Protein AF-A0A8J6EJF5-F1 (afdb_monomer_lite)

InterPro domains:
  IPR003961 Fibronectin type III [PF01108] (9-57)
  IPR013783 Immunoglobulin-like fold [G3DSA:2.60.40.10] (17-58)
  IPR036116 Fibronectin type III superfamily [SSF49265] (21-57)

Secondary structure (DSSP, 8-state):
-HHHHHHHHHHHHT-TTTT-PPPPEEEEEEEETTEEEEEEEPPTT--S----------

Sequence (58 aa):
MDHYYGLIIFICCWIPGFGKIPAPINVTMDSFNFINTLRWNRPADLEGDVTYTVQYKM

Organism: Eleutherodactylus coqui (NCBI:txid57060)

Structure (mmCIF, N/CA/C/O backbone):
data_AF-A0A8J6EJF5-F1
#
_entry.id   AF-A0A8J6EJF5-F1
#
loop_
_atom_site.group_PDB
_atom_site.id
_atom_site.type_symbol
_atom_site.label_atom_id
_atom_site.label_alt_id
_atom_site.label_comp_id
_atom_site.label_asym_id
_atom_site.label_entity_id
_atom_site.label_seq_id
_atom_site.pdbx_PDB_ins_code
_atom_site.Cartn_x
_atom_site.Cartn_y
_atom_site.Cartn_z
_atom_site.occupancy
_atom_site.B_iso_or_equiv
_atom_site.auth_seq_id
_atom_site.auth_comp_id
_atom_site.auth_asym_id
_atom_site.auth_atom_id
_atom_site.pdbx_PDB_model_num
ATOM 1 N N . MET A 1 1 ? 38.562 -8.410 -29.231 1.00 56.22 1 MET A N 1
ATOM 2 C CA . MET A 1 1 ? 37.099 -8.535 -28.999 1.00 56.22 1 MET A CA 1
ATOM 3 C C . MET A 1 1 ? 36.702 -7.977 -27.626 1.00 56.22 1 MET A C 1
ATOM 5 O O . MET A 1 1 ? 35.551 -8.065 -27.230 1.00 56.22 1 MET A O 1
ATOM 9 N N . ASP A 1 2 ? 37.630 -7.323 -26.928 1.00 63.28 2 ASP A N 1
ATOM 10 C CA . ASP A 1 2 ? 37.609 -7.166 -25.470 1.00 63.28 2 ASP A CA 1
ATOM 11 C C . ASP A 1 2 ? 36.959 -5.847 -25.022 1.00 63.28 2 ASP A C 1
ATOM 13 O O . ASP A 1 2 ? 36.367 -5.762 -23.951 1.00 63.28 2 ASP A O 1
ATOM 17 N N . HIS A 1 3 ? 36.968 -4.832 -25.893 1.00 64.50 3 HIS A N 1
ATOM 18 C CA . HIS A 1 3 ? 36.341 -3.530 -25.634 1.00 64.50 3 HIS A CA 1
ATOM 19 C C . HIS A 1 3 ? 34.805 -3.576 -25.621 1.00 64.50 3 HIS A C 1
ATOM 21 O O . HIS A 1 3 ? 34.170 -2.768 -24.945 1.00 64.50 3 HIS A O 1
ATOM 27 N N . TYR A 1 4 ? 34.201 -4.528 -26.336 1.00 75.44 4 TYR A N 1
ATOM 28 C CA . TYR A 1 4 ? 32.745 -4.653 -26.442 1.00 75.44 4 TYR A CA 1
ATOM 29 C C . TYR A 1 4 ? 32.113 -5.135 -25.126 1.00 75.44 4 TYR A C 1
ATOM 31 O O . TYR A 1 4 ? 31.093 -4.608 -24.685 1.00 75.44 4 TYR A O 1
ATOM 39 N N . TYR A 1 5 ? 32.772 -6.075 -24.443 1.00 73.69 5 TYR A N 1
ATOM 40 C CA . TYR A 1 5 ? 32.309 -6.616 -23.163 1.00 73.69 5 TYR A CA 1
ATOM 41 C C . TYR A 1 5 ? 32.390 -5.592 -22.026 1.00 73.69 5 TYR A C 1
ATOM 43 O O . TYR A 1 5 ? 31.491 -5.540 -21.189 1.00 73.69 5 TYR A O 1
ATOM 51 N N . GLY A 1 6 ? 33.415 -4.731 -22.026 1.00 78.31 6 GLY A N 1
ATOM 52 C CA . GLY A 1 6 ? 33.530 -3.643 -21.050 1.00 78.31 6 GLY A CA 1
ATOM 53 C C . GLY A 1 6 ? 32.380 -2.636 -21.149 1.00 78.31 6 GLY A C 1
ATOM 54 O O . GLY A 1 6 ? 31.853 -2.196 -20.131 1.00 78.31 6 GLY A O 1
ATOM 55 N N . LEU A 1 7 ? 31.939 -2.329 -22.372 1.00 77.50 7 LEU A N 1
ATOM 56 C CA . LEU A 1 7 ? 30.848 -1.389 -22.631 1.00 77.50 7 LEU A CA 1
ATOM 57 C C . LEU A 1 7 ? 29.483 -1.967 -22.212 1.00 77.50 7 LEU A C 1
ATOM 59 O O . LEU A 1 7 ? 28.674 -1.260 -21.616 1.00 77.50 7 LEU A O 1
ATOM 63 N N . ILE A 1 8 ? 29.260 -3.269 -22.428 1.00 78.88 8 ILE A N 1
ATOM 64 C CA . ILE A 1 8 ? 28.055 -3.976 -21.961 1.00 78.88 8 ILE A CA 1
ATOM 65 C C . ILE A 1 8 ? 27.975 -3.992 -20.430 1.00 78.88 8 ILE A C 1
ATOM 67 O O . ILE A 1 8 ? 26.931 -3.661 -19.872 1.00 78.88 8 ILE A O 1
ATOM 71 N N . ILE A 1 9 ? 29.070 -4.331 -19.740 1.00 76.44 9 ILE A N 1
ATOM 72 C CA . ILE A 1 9 ? 29.101 -4.357 -18.268 1.00 76.44 9 ILE A CA 1
ATOM 73 C C . ILE A 1 9 ? 28.844 -2.955 -17.697 1.00 76.44 9 ILE A C 1
ATOM 75 O O . ILE A 1 9 ? 28.095 -2.812 -16.731 1.00 76.44 9 ILE A O 1
ATOM 79 N N . PHE A 1 10 ? 29.401 -1.914 -18.324 1.00 72.38 10 PHE A N 1
ATOM 80 C CA . PHE A 1 10 ? 29.178 -0.527 -17.918 1.00 72.38 10 PHE A CA 1
ATOM 81 C C . PHE A 1 10 ? 27.702 -0.120 -18.042 1.00 72.38 10 PHE A C 1
ATOM 83 O O . PHE A 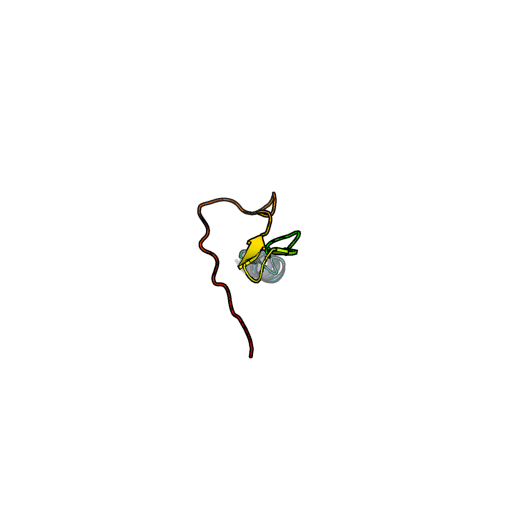1 10 ? 27.156 0.462 -17.108 1.00 72.38 10 PHE A O 1
ATOM 90 N N . ILE A 1 11 ? 27.032 -0.496 -19.139 1.00 75.38 11 ILE A N 1
ATOM 91 C CA . ILE A 1 11 ? 25.596 -0.245 -19.347 1.00 75.38 11 ILE A CA 1
ATOM 92 C C . ILE A 1 11 ? 24.742 -1.021 -18.335 1.00 75.38 11 ILE A C 1
ATOM 94 O O . ILE A 1 11 ? 23.842 -0.442 -17.734 1.00 75.38 11 ILE A O 1
ATOM 98 N N . CYS A 1 12 ? 25.027 -2.303 -18.090 1.00 70.25 12 CYS A N 1
ATOM 99 C CA . CYS A 1 12 ? 24.257 -3.111 -17.139 1.00 70.25 12 CYS A CA 1
ATOM 100 C C . CYS A 1 12 ? 24.396 -2.627 -15.685 1.00 70.25 12 CYS A C 1
ATOM 102 O O . CYS A 1 12 ? 23.428 -2.694 -14.932 1.00 70.25 12 CYS A O 1
ATOM 104 N N . CYS A 1 13 ? 25.563 -2.106 -15.289 1.00 68.81 13 CYS A N 1
ATOM 105 C CA . CYS A 1 13 ? 25.759 -1.510 -13.962 1.00 68.81 13 CYS A CA 1
ATOM 106 C C . CYS A 1 13 ? 25.126 -0.115 -13.816 1.00 68.81 13 CYS A C 1
ATOM 108 O O . CYS A 1 13 ? 24.841 0.303 -12.695 1.00 68.81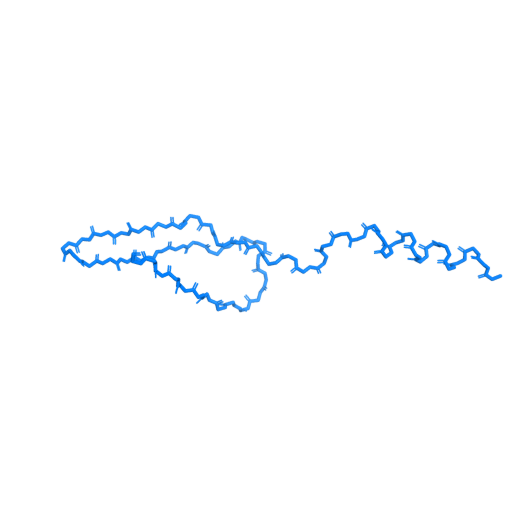 13 CYS A O 1
ATOM 110 N N . TRP A 1 14 ? 24.906 0.603 -14.922 1.00 62.59 14 TRP A N 1
ATOM 111 C CA . TRP A 1 14 ? 24.344 1.960 -14.940 1.00 62.59 14 TRP A CA 1
ATOM 112 C C . TRP A 1 14 ? 22.820 2.026 -14.985 1.00 62.59 14 TRP A C 1
ATOM 114 O O . TRP A 1 14 ? 22.273 3.125 -14.924 1.00 62.59 14 TRP A O 1
ATOM 124 N N . ILE A 1 15 ? 22.124 0.890 -15.047 1.00 62.56 15 ILE A N 1
ATOM 125 C CA . ILE A 1 15 ? 20.663 0.845 -14.927 1.00 62.56 15 ILE A CA 1
ATOM 126 C C . ILE A 1 15 ? 20.302 0.372 -13.509 1.00 62.56 15 ILE A C 1
ATOM 128 O O . ILE A 1 15 ? 19.901 -0.779 -13.320 1.00 62.56 15 ILE A O 1
ATOM 132 N N . PRO A 1 16 ? 20.434 1.214 -12.465 1.00 59.06 16 PRO A N 1
ATOM 133 C CA . PRO A 1 16 ? 19.813 0.905 -11.197 1.00 59.06 16 PRO A C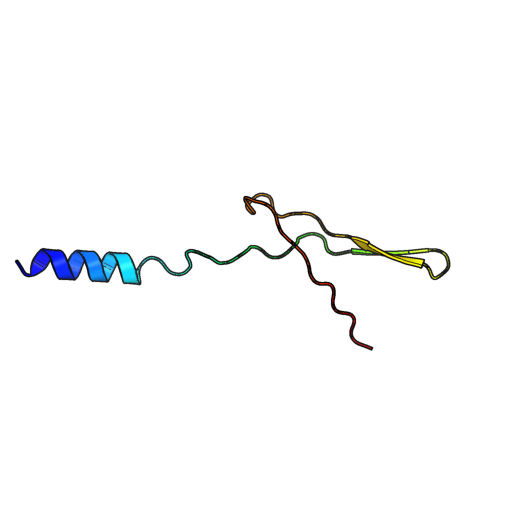A 1
ATOM 134 C C . PRO A 1 16 ? 18.298 1.084 -11.363 1.00 59.06 16 PRO A C 1
ATOM 136 O O . PRO A 1 16 ? 17.798 2.199 -11.474 1.00 59.06 16 PRO A O 1
ATOM 139 N N . GLY A 1 17 ? 17.551 -0.021 -11.345 1.00 59.88 17 GLY A N 1
ATOM 140 C CA . GLY A 1 17 ? 16.125 0.030 -11.010 1.00 59.88 17 GLY A CA 1
ATOM 141 C C . GLY A 1 17 ? 15.125 -0.073 -12.158 1.00 59.88 17 GLY A C 1
ATOM 142 O O . GLY A 1 17 ? 14.058 0.532 -12.074 1.00 59.88 17 GLY A O 1
ATOM 143 N N . PHE A 1 18 ? 15.391 -0.897 -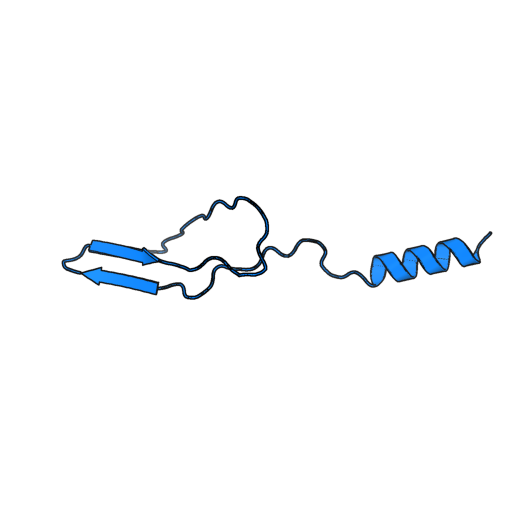13.174 1.00 56.75 18 PHE A N 1
ATOM 144 C CA . PHE A 1 18 ? 14.304 -1.426 -14.004 1.00 56.75 18 PHE A CA 1
ATOM 145 C C . PHE A 1 18 ? 13.400 -2.301 -13.110 1.00 56.75 18 PHE A C 1
ATOM 147 O O . PHE A 1 18 ? 13.760 -3.427 -12.778 1.00 56.75 18 PHE A O 1
ATOM 154 N N . GLY A 1 19 ? 12.271 -1.759 -12.637 1.00 61.84 19 GLY A N 1
ATOM 155 C CA . GLY A 1 19 ? 11.253 -2.532 -11.909 1.00 61.84 19 GLY A CA 1
ATOM 156 C C . GLY A 1 19 ? 10.843 -2.034 -10.519 1.00 61.84 19 GLY A C 1
ATOM 157 O O . GLY A 1 19 ? 10.166 -2.770 -9.802 1.00 61.84 19 GLY A O 1
ATOM 158 N N . LYS A 1 20 ? 11.202 -0.812 -10.100 1.00 73.19 20 LYS A N 1
ATOM 159 C CA . LYS A 1 20 ? 10.567 -0.232 -8.903 1.00 73.19 20 LYS A CA 1
ATOM 160 C C . LYS A 1 20 ? 9.117 0.135 -9.226 1.00 73.19 20 LYS A C 1
ATOM 162 O O . LYS A 1 20 ? 8.871 1.094 -9.945 1.00 73.19 20 LYS A O 1
ATOM 167 N N . ILE A 1 21 ? 8.171 -0.627 -8.680 1.00 80.88 21 ILE A N 1
ATOM 168 C CA . ILE A 1 21 ? 6.743 -0.304 -8.745 1.00 80.88 21 ILE A CA 1
ATOM 169 C C . ILE A 1 21 ? 6.500 0.934 -7.864 1.00 80.88 21 ILE A C 1
ATOM 171 O O . ILE A 1 21 ? 6.845 0.892 -6.676 1.00 80.88 21 ILE A O 1
ATOM 175 N N . PRO A 1 22 ? 5.948 2.037 -8.403 1.00 87.62 22 PRO A N 1
ATOM 176 C CA . PRO A 1 22 ? 5.656 3.224 -7.610 1.00 87.62 22 PRO A CA 1
ATOM 177 C C . PRO A 1 22 ? 4.609 2.922 -6.528 1.00 87.62 22 PRO A C 1
ATOM 179 O O . PRO A 1 22 ? 3.642 2.188 -6.742 1.00 87.62 22 PRO A O 1
ATOM 182 N N . ALA A 1 23 ? 4.813 3.496 -5.342 1.00 89.56 23 ALA A N 1
ATOM 183 C CA . ALA A 1 23 ? 3.885 3.363 -4.223 1.00 89.56 23 ALA A CA 1
ATOM 184 C C . ALA A 1 23 ? 2.588 4.158 -4.481 1.00 89.56 23 ALA A C 1
ATOM 186 O O . ALA A 1 23 ? 2.646 5.198 -5.137 1.00 89.56 23 ALA A O 1
ATOM 187 N N . PRO A 1 24 ? 1.427 3.723 -3.953 1.00 91.75 24 PRO A N 1
ATOM 188 C CA . PRO A 1 24 ? 0.181 4.477 -4.067 1.00 91.75 24 PRO A CA 1
ATOM 189 C C . PRO A 1 24 ? 0.296 5.863 -3.416 1.00 91.75 24 PRO A C 1
ATOM 191 O O . PRO A 1 24 ? 0.943 6.031 -2.382 1.00 91.75 24 PRO A O 1
ATOM 194 N N . ILE A 1 25 ? -0.357 6.855 -4.022 1.00 94.31 25 ILE A N 1
ATOM 195 C CA . ILE A 1 25 ? -0.298 8.263 -3.606 1.00 94.31 25 ILE A CA 1
ATOM 196 C C . ILE A 1 25 ? -1.601 8.689 -2.921 1.00 94.31 25 ILE A C 1
ATOM 198 O O . ILE A 1 25 ? -2.653 8.106 -3.166 1.00 94.31 25 ILE A O 1
ATOM 202 N N . ASN A 1 26 ? -1.547 9.721 -2.072 1.00 95.31 26 ASN A N 1
ATOM 203 C CA . ASN A 1 26 ? -2.707 10.260 -1.342 1.00 95.31 26 ASN A CA 1
ATOM 204 C C . ASN A 1 26 ? -3.502 9.186 -0.578 1.00 95.31 26 ASN A C 1
ATOM 206 O O . ASN A 1 26 ? -4.721 9.101 -0.707 1.00 95.31 26 ASN A O 1
ATOM 210 N N . VAL A 1 27 ? -2.805 8.345 0.191 1.00 94.50 27 VAL A N 1
ATOM 211 C CA . VAL A 1 27 ? -3.456 7.348 1.048 1.00 94.50 27 VAL A CA 1
ATOM 212 C C . VAL A 1 27 ? -4.190 8.074 2.178 1.00 94.50 27 VAL A C 1
ATOM 214 O O . VAL A 1 27 ? -3.556 8.709 3.021 1.00 94.50 27 VAL A O 1
ATOM 217 N N . THR A 1 28 ? -5.517 7.991 2.197 1.00 95.88 28 THR A N 1
ATOM 218 C CA . THR A 1 28 ? -6.378 8.635 3.195 1.00 95.88 28 THR A CA 1
ATOM 219 C C . THR A 1 28 ? -7.367 7.644 3.794 1.00 95.88 28 THR A C 1
ATOM 221 O O . THR A 1 28 ? -7.752 6.656 3.170 1.00 95.88 28 THR A O 1
ATOM 224 N N . MET A 1 29 ? -7.779 7.913 5.031 1.00 94.81 29 MET A N 1
ATOM 225 C CA . MET A 1 29 ? -8.751 7.114 5.769 1.00 94.81 29 MET A CA 1
ATOM 226 C C . MET A 1 29 ? -9.949 8.001 6.101 1.00 94.81 29 MET A C 1
ATOM 228 O O . MET A 1 29 ? -9.850 8.875 6.961 1.00 94.81 29 MET A O 1
ATOM 232 N N . ASP A 1 30 ? -11.069 7.775 5.420 1.00 95.50 30 ASP A N 1
ATOM 233 C CA . ASP A 1 30 ? -12.329 8.455 5.711 1.00 95.50 30 ASP A CA 1
ATOM 234 C C . ASP A 1 30 ? -13.076 7.643 6.777 1.00 95.50 30 ASP A C 1
ATOM 236 O O . ASP A 1 30 ? -13.359 6.461 6.569 1.00 95.50 30 ASP A O 1
ATOM 240 N N . SER A 1 31 ? -13.391 8.256 7.920 1.00 95.12 31 SER A N 1
ATOM 241 C CA . SER A 1 31 ? -14.155 7.613 8.994 1.00 95.12 31 SER A CA 1
ATOM 242 C C . SER A 1 31 ? -15.449 8.373 9.256 1.00 95.12 31 SER A C 1
ATOM 244 O O . SER A 1 31 ? -15.427 9.544 9.634 1.00 95.12 31 SER A O 1
ATOM 246 N N . PHE A 1 32 ? -16.585 7.712 9.051 1.00 96.00 32 PHE A N 1
ATOM 247 C CA . PHE A 1 32 ? -17.902 8.284 9.318 1.00 96.00 32 PHE A CA 1
ATOM 248 C C . PHE A 1 32 ? -18.805 7.225 9.945 1.00 96.00 32 PHE A C 1
ATOM 250 O O . PHE A 1 32 ? -18.945 6.132 9.403 1.00 96.00 32 PHE A O 1
ATOM 257 N N . ASN A 1 33 ? -19.408 7.529 11.099 1.00 96.00 33 ASN A N 1
ATOM 258 C CA . ASN A 1 33 ? -20.247 6.588 11.855 1.00 96.00 33 ASN A CA 1
ATOM 259 C C . ASN A 1 33 ? -19.579 5.218 12.099 1.00 96.00 33 ASN A C 1
ATOM 261 O O . ASN A 1 33 ? -20.211 4.183 11.914 1.00 96.00 33 ASN A O 1
ATOM 265 N N . PHE A 1 34 ? -18.300 5.206 12.494 1.00 93.56 34 PHE A N 1
ATOM 266 C CA . PHE A 1 34 ? -17.491 3.988 12.687 1.00 93.56 34 PHE A CA 1
ATOM 267 C C . PHE A 1 34 ? -17.236 3.152 11.418 1.00 93.56 34 PHE A C 1
ATOM 269 O O . PHE A 1 34 ? -16.630 2.084 11.499 1.00 93.56 34 PHE A O 1
ATOM 276 N N . ILE A 1 35 ? -17.639 3.634 10.240 1.00 94.75 35 ILE A N 1
ATOM 277 C CA . ILE A 1 35 ? -17.279 3.036 8.956 1.00 94.75 35 ILE A CA 1
ATOM 278 C C . ILE A 1 35 ? -15.972 3.666 8.495 1.00 94.75 35 ILE A C 1
ATOM 280 O O . ILE A 1 35 ? -15.914 4.871 8.254 1.00 94.75 35 ILE A O 1
ATOM 284 N N . ASN A 1 36 ? -14.941 2.837 8.343 1.00 92.69 36 ASN A N 1
ATOM 285 C CA . ASN A 1 36 ? -13.626 3.267 7.894 1.00 92.69 36 ASN A CA 1
ATOM 286 C C . ASN A 1 36 ? -13.398 2.862 6.435 1.00 92.69 36 ASN A C 1
ATOM 288 O O . ASN A 1 36 ? -13.355 1.673 6.117 1.00 92.69 36 ASN A O 1
ATOM 292 N N . THR A 1 37 ? -13.219 3.847 5.560 1.00 94.88 37 THR A N 1
ATOM 293 C CA . THR A 1 37 ? -12.937 3.648 4.135 1.00 94.88 37 THR A CA 1
ATOM 294 C C . THR A 1 37 ? -11.517 4.111 3.833 1.00 94.88 37 THR A C 1
ATOM 296 O O . THR A 1 37 ? -11.217 5.301 3.912 1.00 94.88 37 THR A O 1
ATOM 299 N N . LEU A 1 38 ? -10.642 3.173 3.464 1.00 95.31 38 LEU A N 1
ATOM 300 C CA . LEU A 1 38 ? -9.288 3.484 3.009 1.00 95.31 38 LEU A CA 1
ATOM 301 C C . LEU A 1 38 ? -9.312 3.809 1.512 1.00 95.31 38 LEU A C 1
ATOM 303 O O . LEU A 1 38 ? -9.8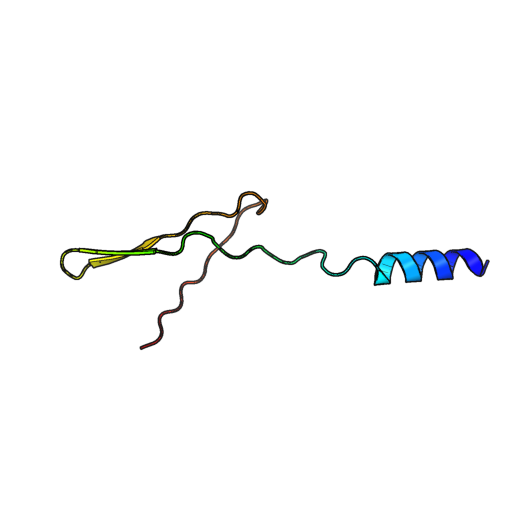53 3.041 0.716 1.00 95.31 38 LEU A O 1
ATOM 307 N N . ARG A 1 39 ? -8.723 4.941 1.127 1.00 96.00 39 ARG A N 1
ATOM 308 C CA . ARG A 1 39 ? -8.682 5.441 -0.252 1.00 96.00 39 ARG A CA 1
ATOM 309 C C . ARG A 1 39 ? -7.255 5.795 -0.630 1.00 96.00 39 ARG A C 1
ATOM 311 O O . ARG A 1 39 ? -6.461 6.186 0.218 1.00 96.00 39 ARG A O 1
ATOM 318 N N . TRP A 1 40 ? -6.930 5.643 -1.904 1.00 95.44 40 TRP A N 1
ATOM 319 C CA . TRP A 1 40 ? -5.649 6.044 -2.467 1.00 95.44 40 TRP A CA 1
ATOM 320 C C . TRP A 1 40 ? -5.803 6.301 -3.962 1.00 95.44 40 TRP A C 1
ATOM 322 O O . TRP A 1 40 ? -6.725 5.797 -4.606 1.00 95.44 40 TRP A O 1
ATOM 332 N N . ASN A 1 41 ? -4.875 7.072 -4.512 1.00 93.69 41 ASN A N 1
ATOM 333 C CA . ASN A 1 41 ? -4.785 7.353 -5.933 1.00 93.69 41 AS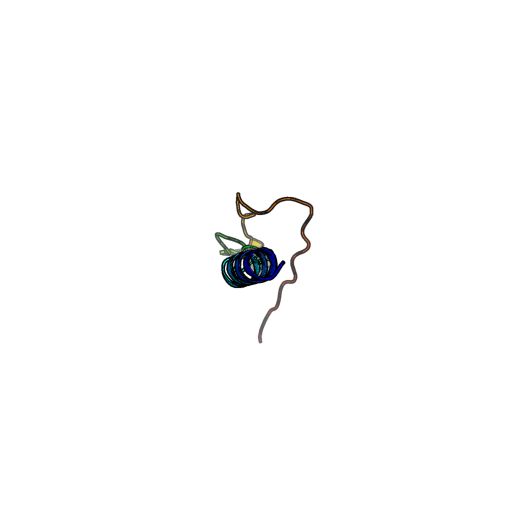N A CA 1
ATOM 334 C C . ASN A 1 41 ? -3.712 6.462 -6.579 1.00 93.69 41 ASN A C 1
ATOM 336 O O . ASN A 1 41 ? -2.680 6.140 -5.976 1.00 93.69 41 ASN A O 1
ATOM 340 N N . ARG A 1 42 ? -3.952 6.084 -7.837 1.00 89.94 42 ARG A N 1
ATOM 341 C CA . ARG A 1 42 ? -2.959 5.400 -8.671 1.00 89.94 42 ARG A CA 1
ATOM 342 C C . ARG A 1 42 ? -1.861 6.403 -9.085 1.00 89.94 42 ARG A C 1
ATOM 344 O O . ARG A 1 42 ? -2.217 7.504 -9.508 1.00 89.94 42 ARG A O 1
ATOM 351 N N . PRO A 1 43 ? -0.564 6.055 -8.988 1.00 90.06 43 PRO A N 1
ATOM 352 C CA . PRO A 1 43 ? 0.527 6.866 -9.539 1.00 90.06 43 PRO A CA 1
ATOM 353 C C . PRO A 1 43 ? 0.389 7.020 -11.057 1.00 90.06 43 PRO A C 1
ATOM 355 O O . PRO A 1 43 ? -0.041 6.084 -11.728 1.00 90.06 43 PRO A O 1
ATOM 358 N N . ALA A 1 44 ? 0.754 8.179 -11.604 1.00 87.50 44 ALA A N 1
ATOM 359 C CA . ALA A 1 44 ? 0.619 8.452 -13.042 1.00 87.50 44 ALA A CA 1
ATOM 360 C C . ALA A 1 44 ? 1.562 7.591 -13.904 1.00 87.50 44 ALA A C 1
ATOM 362 O O . ALA A 1 44 ? 1.283 7.294 -15.058 1.00 87.50 44 ALA A O 1
ATOM 363 N N . ASP A 1 45 ? 2.665 7.188 -13.296 1.00 84.31 45 ASP A N 1
ATOM 364 C CA . ASP A 1 45 ? 3.813 6.457 -13.813 1.00 84.31 45 ASP A CA 1
ATOM 365 C C . ASP A 1 45 ? 3.674 4.928 -13.641 1.00 84.31 45 ASP A C 1
ATOM 367 O O . ASP A 1 45 ? 4.599 4.173 -13.935 1.00 84.31 45 ASP A O 1
ATOM 371 N N . LEU A 1 46 ? 2.506 4.455 -13.184 1.00 85.69 46 LEU A N 1
ATOM 372 C CA . LEU A 1 46 ? 2.189 3.034 -13.051 1.00 85.69 46 LEU A CA 1
ATOM 373 C C . LEU A 1 46 ? 1.402 2.533 -14.268 1.00 85.69 46 LEU A C 1
ATOM 375 O O . LEU A 1 46 ? 0.193 2.747 -14.371 1.00 85.69 46 LEU A O 1
ATOM 379 N N . GLU A 1 47 ? 2.088 1.836 -15.171 1.00 82.94 47 GLU A N 1
ATOM 380 C CA . GLU A 1 47 ? 1.475 1.190 -16.333 1.00 82.94 47 GLU A CA 1
ATOM 381 C C . GLU A 1 47 ? 0.992 -0.233 -16.003 1.00 82.94 47 GLU A C 1
ATOM 383 O O . GLU A 1 47 ? 1.690 -1.009 -15.349 1.00 82.94 47 GLU A O 1
ATOM 388 N N . GLY A 1 48 ? -0.203 -0.586 -16.487 1.00 85.38 48 GLY A N 1
ATOM 389 C CA . GLY A 1 48 ? -0.791 -1.921 -16.343 1.00 85.38 48 GLY A CA 1
ATOM 390 C C . GLY A 1 48 ? -1.779 -2.084 -15.183 1.00 85.38 48 GLY A C 1
ATOM 391 O O . GLY A 1 48 ? -2.067 -1.157 -14.420 1.00 85.38 48 GLY A O 1
ATOM 392 N N . ASP A 1 49 ? -2.340 -3.290 -15.084 1.00 88.44 49 ASP A N 1
ATOM 393 C CA . ASP A 1 49 ? -3.243 -3.662 -13.998 1.00 88.44 49 ASP A CA 1
ATOM 394 C C . ASP A 1 49 ? -2.466 -3.987 -12.730 1.00 88.44 49 ASP A C 1
ATOM 396 O O . ASP A 1 49 ? -1.464 -4.702 -12.741 1.00 88.44 49 ASP A O 1
ATOM 400 N N . VAL A 1 50 ? -2.958 -3.462 -11.611 1.00 87.06 50 VAL A N 1
ATOM 401 C CA . VAL A 1 50 ? -2.281 -3.554 -10.321 1.00 87.06 50 VAL A CA 1
ATOM 402 C C . VAL A 1 50 ? -3.256 -3.964 -9.237 1.00 87.06 50 VAL A C 1
ATOM 404 O O . VAL A 1 50 ? -4.381 -3.470 -9.163 1.00 87.06 50 VAL A O 1
ATOM 407 N N . THR A 1 51 ? -2.806 -4.879 -8.387 1.00 92.00 51 THR A N 1
ATOM 408 C CA . THR A 1 51 ? -3.549 -5.339 -7.215 1.00 92.00 51 THR A CA 1
ATOM 409 C C . THR A 1 51 ? -2.877 -4.787 -5.969 1.00 92.00 51 THR A C 1
ATOM 411 O O . THR A 1 51 ? -1.662 -4.900 -5.813 1.00 92.00 51 THR A O 1
ATOM 414 N N . TYR A 1 52 ? -3.666 -4.184 -5.084 1.00 91.38 52 TYR A N 1
ATOM 415 C CA . TYR A 1 52 ? -3.182 -3.620 -3.829 1.00 91.38 52 TYR A CA 1
ATOM 416 C C . TYR A 1 52 ? -3.514 -4.549 -2.664 1.00 91.38 52 TYR A C 1
ATOM 418 O O . TYR A 1 52 ? -4.616 -5.092 -2.588 1.00 91.38 52 TYR A O 1
ATOM 426 N N . THR A 1 53 ? -2.581 -4.668 -1.723 1.00 94.19 53 THR A N 1
ATOM 427 C CA . THR A 1 53 ? -2.800 -5.360 -0.450 1.00 94.19 53 THR A CA 1
ATOM 428 C C . THR A 1 53 ? -2.881 -4.329 0.661 1.00 94.19 53 THR A C 1
ATOM 430 O O . THR A 1 53 ? -1.950 -3.548 0.857 1.00 94.19 53 THR A O 1
ATOM 433 N N . VAL A 1 54 ? -3.979 -4.344 1.411 1.00 93.50 54 VAL A N 1
ATOM 434 C CA . VAL A 1 54 ? -4.154 -3.491 2.589 1.00 93.50 54 VAL A CA 1
ATOM 435 C C . VAL A 1 54 ? -3.721 -4.268 3.827 1.00 93.50 54 VAL A C 1
ATOM 437 O O . VAL A 1 54 ? -4.139 -5.406 4.025 1.00 93.50 54 VAL A O 1
ATOM 440 N N . GLN A 1 55 ? -2.888 -3.652 4.665 1.00 92.81 55 GLN A N 1
ATOM 441 C CA . GLN A 1 55 ? -2.508 -4.199 5.964 1.00 92.81 55 GLN A CA 1
ATOM 442 C C . GLN A 1 55 ? -2.968 -3.252 7.066 1.00 92.81 55 GLN A C 1
ATOM 444 O O . GLN A 1 55 ? -2.695 -2.054 7.020 1.00 92.81 55 GLN A O 1
ATOM 449 N N . TYR A 1 56 ? -3.649 -3.809 8.061 1.00 89.69 56 TYR A N 1
ATOM 450 C CA . TYR A 1 56 ? -4.006 -3.111 9.285 1.00 89.69 56 TYR A CA 1
ATOM 451 C C . TYR A 1 56 ? -3.213 -3.718 10.436 1.00 89.69 56 TYR A C 1
ATOM 453 O O . TYR A 1 56 ? -3.203 -4.937 10.611 1.00 89.69 56 TYR A O 1
ATOM 461 N N . LYS A 1 57 ? -2.534 -2.867 11.203 1.00 90.25 57 LYS A N 1
ATOM 462 C CA . LYS A 1 57 ? -1.830 -3.272 12.414 1.00 90.25 57 LYS A CA 1
ATOM 463 C C . LYS A 1 57 ? -2.666 -2.829 13.610 1.00 90.25 57 LYS A C 1
ATOM 465 O O . LYS A 1 57 ? -2.903 -1.632 13.760 1.00 90.25 57 LYS A O 1
ATOM 470 N N . MET A 1 58 ? -3.126 -3.809 14.387 1.00 67.75 58 MET A N 1
ATOM 471 C CA . MET A 1 58 ? -3.735 -3.594 15.704 1.00 67.75 58 MET A CA 1
ATOM 472 C C . MET A 1 58 ? -2.703 -3.091 16.709 1.00 67.75 58 MET A C 1
ATOM 474 O O . MET A 1 58 ? -1.521 -3.500 16.597 1.00 67.75 58 MET A O 1
#

Foldseek 3Di:
DPVVVVVVVVVVVPDPDPDDADDWAPFDWDADPNDTDTDTHDDPPHDDDDDDDDDDDD

Radius of gyration: 20.59 Å; chains: 1; bounding box: 58×19×45 Å

pLDDT: mean 83.16, std 12.44, range [56.22, 96.0]